Protein AF-A0A3D1B4X8-F1 (afdb_monomer_lite)

Secondary structure (DSSP, 8-state):
--GGGSPPPTT----TT---STTSS---HHHHHHHHHHHHHHT--HHHHHHHHHHHS-S-----------TT-HHHHHHHHHHHHHHHHHHHHHT-

Structure (mmCIF, N/CA/C/O backbone):
data_AF-A0A3D1B4X8-F1
#
_entry.id   AF-A0A3D1B4X8-F1
#
loop_
_atom_site.group_PDB
_atom_site.id
_atom_site.type_symbol
_atom_site.label_atom_id
_atom_site.label_alt_id
_atom_site.label_comp_id
_atom_site.label_asym_id
_atom_site.label_entity_id
_atom_site.label_seq_id
_atom_site.pdbx_PDB_ins_code
_atom_site.Cartn_x
_atom_site.Cartn_y
_atom_site.Cartn_z
_atom_site.occupancy
_atom_site.B_iso_or_equiv
_atom_site.auth_seq_id
_atom_site.auth_comp_id
_atom_site.auth_asym_id
_atom_site.auth_atom_id
_atom_site.pdbx_PDB_model_num
ATOM 1 N N . MET A 1 1 ? 14.887 -21.451 -5.594 1.00 68.88 1 MET A N 1
ATOM 2 C CA . MET A 1 1 ? 13.519 -21.178 -6.094 1.00 68.88 1 MET A CA 1
ATOM 3 C C . MET A 1 1 ? 13.597 -20.502 -7.462 1.00 68.88 1 MET A C 1
ATOM 5 O O . MET A 1 1 ? 14.457 -19.648 -7.640 1.00 68.88 1 MET A O 1
ATOM 9 N N . ARG A 1 2 ? 12.767 -20.885 -8.444 1.00 86.81 2 ARG A N 1
ATOM 10 C CA . ARG A 1 2 ? 12.771 -20.297 -9.805 1.00 86.81 2 ARG A CA 1
ATOM 11 C C . ARG A 1 2 ? 11.714 -19.186 -9.926 1.00 86.81 2 ARG A C 1
ATOM 13 O O . ARG A 1 2 ? 10.805 -19.292 -10.738 1.00 86.81 2 ARG A O 1
ATOM 20 N N . TRP A 1 3 ? 11.847 -18.132 -9.118 1.00 89.88 3 TRP A N 1
ATOM 21 C CA . TRP A 1 3 ? 10.841 -17.067 -8.944 1.00 89.88 3 TRP A CA 1
ATOM 22 C C . TRP A 1 3 ? 10.429 -16.358 -10.244 1.00 89.88 3 TRP A C 1
ATOM 24 O O . TRP A 1 3 ? 9.281 -15.972 -10.404 1.00 89.88 3 TRP A O 1
ATOM 34 N N . ARG A 1 4 ? 11.325 -16.276 -11.237 1.00 87.69 4 ARG A N 1
ATOM 35 C CA . ARG A 1 4 ? 11.032 -15.685 -12.557 1.00 87.69 4 ARG A CA 1
ATOM 36 C C . ARG A 1 4 ? 9.918 -16.391 -13.340 1.00 87.69 4 ARG A C 1
ATOM 38 O O . ARG A 1 4 ? 9.456 -15.844 -14.333 1.00 87.69 4 ARG A O 1
ATOM 45 N N . LYS A 1 5 ? 9.547 -17.612 -12.946 1.00 90.38 5 LYS A N 1
ATOM 46 C CA . LYS A 1 5 ? 8.450 -18.376 -13.552 1.00 90.38 5 LYS A CA 1
ATOM 47 C C . LYS A 1 5 ? 7.107 -18.170 -12.849 1.00 90.38 5 LYS A C 1
ATOM 49 O O . LYS A 1 5 ? 6.103 -18.614 -13.391 1.00 90.38 5 LYS A O 1
ATOM 54 N N . ALA A 1 6 ? 7.095 -17.569 -11.660 1.00 89.50 6 ALA A N 1
ATOM 55 C CA . ALA A 1 6 ? 5.862 -17.332 -10.923 1.00 89.50 6 ALA A CA 1
ATOM 56 C C . ALA A 1 6 ? 5.070 -16.179 -11.553 1.00 89.50 6 ALA A C 1
ATOM 58 O O . ALA A 1 6 ? 5.649 -15.261 -12.148 1.00 89.50 6 ALA A O 1
ATOM 59 N N . ARG A 1 7 ? 3.741 -16.235 -11.415 1.00 93.50 7 ARG A N 1
ATOM 60 C CA . ARG A 1 7 ? 2.845 -15.142 -11.799 1.00 93.50 7 ARG A CA 1
ATOM 61 C C . ARG A 1 7 ? 3.237 -13.887 -11.016 1.00 93.50 7 ARG A C 1
ATOM 63 O O . ARG A 1 7 ? 3.535 -13.958 -9.828 1.00 93.50 7 ARG A O 1
ATOM 70 N N . ARG A 1 8 ? 3.245 -12.732 -11.679 1.00 91.62 8 ARG A N 1
ATOM 71 C CA . ARG A 1 8 ? 3.446 -11.441 -11.010 1.00 91.62 8 ARG A CA 1
ATOM 72 C C . ARG A 1 8 ? 2.109 -10.956 -10.454 1.00 91.62 8 ARG A C 1
ATOM 74 O O . ARG A 1 8 ? 1.109 -10.999 -11.164 1.00 91.62 8 ARG A O 1
ATOM 81 N N . SER A 1 9 ? 2.092 -10.536 -9.193 1.00 93.31 9 SER A N 1
ATOM 82 C CA . SER A 1 9 ? 0.929 -9.879 -8.593 1.00 93.31 9 SER A CA 1
ATOM 83 C C . SER A 1 9 ? 0.848 -8.417 -9.028 1.00 93.31 9 SER A C 1
ATOM 85 O O . SER A 1 9 ? 1.842 -7.691 -8.975 1.00 93.31 9 SER A O 1
ATOM 87 N N . ASP A 1 10 ? -0.359 -7.983 -9.385 1.00 89.75 10 ASP A N 1
ATOM 88 C CA . ASP A 1 10 ? -0.683 -6.585 -9.682 1.00 89.75 10 ASP A CA 1
ATOM 89 C C . ASP A 1 10 ? -0.930 -5.756 -8.402 1.00 89.75 10 ASP A C 1
ATOM 91 O O . ASP A 1 10 ? -1.108 -4.542 -8.468 1.00 89.75 10 ASP A O 1
ATOM 95 N N . ASN A 1 11 ? -0.902 -6.388 -7.219 1.00 89.19 11 ASN A N 1
ATOM 96 C CA . ASN A 1 11 ? -1.142 -5.742 -5.922 1.00 89.19 11 ASN A CA 1
ATOM 97 C C . ASN A 1 11 ? 0.125 -5.137 -5.291 1.00 89.19 11 ASN A C 1
ATOM 99 O O . ASN A 1 11 ? 0.113 -4.732 -4.128 1.00 89.19 11 ASN A O 1
ATOM 103 N N . VAL A 1 12 ? 1.236 -5.078 -6.030 1.00 83.75 12 VAL A N 1
ATOM 104 C CA . VAL A 1 12 ? 2.480 -4.460 -5.556 1.00 83.75 12 VAL A CA 1
ATOM 105 C C . VAL A 1 12 ? 2.549 -3.019 -6.036 1.00 83.75 12 VAL A C 1
ATOM 107 O O . VAL A 1 12 ? 2.680 -2.750 -7.227 1.00 83.75 12 VAL A O 1
ATOM 110 N N . VAL A 1 13 ? 2.521 -2.089 -5.086 1.00 81.62 13 VAL A N 1
ATOM 111 C CA . VAL A 1 13 ? 2.699 -0.660 -5.344 1.00 81.62 13 VAL A CA 1
ATOM 112 C C . VAL A 1 13 ? 4.100 -0.249 -4.912 1.00 81.62 13 VAL A C 1
ATOM 114 O O . VAL A 1 13 ? 4.450 -0.374 -3.739 1.00 81.62 13 VAL A O 1
ATOM 117 N N . ASP A 1 14 ? 4.894 0.275 -5.846 1.00 78.31 14 ASP A N 1
ATOM 118 C CA .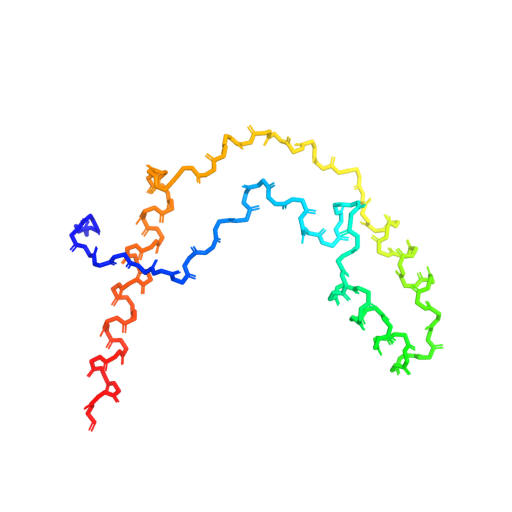 ASP A 1 14 ? 6.181 0.880 -5.511 1.00 78.31 14 ASP A CA 1
ATOM 119 C C . ASP A 1 14 ? 5.989 2.330 -5.033 1.00 78.31 14 ASP A C 1
ATOM 121 O O . ASP A 1 14 ? 5.462 3.185 -5.750 1.00 78.31 14 ASP A O 1
ATOM 125 N N . ALA A 1 15 ? 6.397 2.600 -3.792 1.00 70.00 15 ALA A N 1
ATOM 126 C CA . ALA A 1 15 ? 6.318 3.918 -3.166 1.00 70.00 15 ALA A CA 1
ATOM 127 C C . ALA A 1 15 ? 7.621 4.731 -3.291 1.00 70.00 15 ALA A C 1
ATOM 129 O O . ALA A 1 15 ? 7.664 5.890 -2.868 1.00 70.00 15 ALA A O 1
ATOM 130 N N . ARG A 1 16 ? 8.686 4.167 -3.875 1.00 70.50 16 ARG A N 1
ATOM 131 C CA . ARG A 1 16 ? 9.960 4.866 -4.078 1.00 70.50 16 ARG A CA 1
ATOM 132 C C . ARG A 1 16 ? 9.757 6.002 -5.084 1.00 70.50 16 ARG A C 1
ATOM 134 O O . ARG A 1 16 ? 9.499 5.778 -6.260 1.00 70.50 16 ARG A O 1
ATOM 141 N N . GLY A 1 17 ? 9.817 7.240 -4.596 1.00 54.19 17 GLY A N 1
ATOM 142 C CA . GLY A 1 17 ? 9.599 8.452 -5.398 1.00 54.19 17 GLY A CA 1
ATOM 143 C C . GLY A 1 17 ? 8.208 9.077 -5.260 1.00 54.19 17 GLY A C 1
ATOM 144 O O . GLY A 1 17 ? 7.999 10.196 -5.725 1.00 54.19 17 GLY A O 1
ATOM 145 N N . ARG A 1 18 ? 7.265 8.438 -4.551 1.00 56.34 18 ARG A N 1
ATOM 146 C CA . ARG A 1 18 ? 6.074 9.141 -4.059 1.00 56.34 18 ARG A CA 1
ATOM 147 C C . ARG A 1 18 ? 6.452 9.847 -2.761 1.00 56.34 18 ARG A C 1
ATOM 149 O O . ARG A 1 18 ? 6.572 9.213 -1.719 1.00 56.34 18 ARG A O 1
ATOM 156 N N . SER A 1 19 ? 6.585 11.169 -2.799 1.00 53.25 19 SER A N 1
ATOM 157 C CA . SER A 1 19 ? 6.621 12.053 -1.620 1.00 53.25 19 SER A CA 1
ATOM 158 C C . SER A 1 19 ? 5.269 12.094 -0.877 1.00 53.25 19 SER A C 1
ATOM 160 O O . SER A 1 19 ? 4.776 13.145 -0.492 1.00 53.25 19 SER A O 1
ATOM 162 N N . GLY A 1 20 ? 4.633 10.931 -0.708 1.00 49.62 20 GLY A N 1
ATOM 163 C CA . GLY A 1 20 ? 3.335 10.736 -0.062 1.00 49.62 20 GLY A CA 1
ATOM 164 C C . GLY A 1 20 ? 3.441 10.045 1.296 1.00 49.62 20 GLY A C 1
ATOM 165 O O . GLY A 1 20 ? 2.473 9.443 1.747 1.00 49.62 20 GLY A O 1
ATOM 166 N N . GLY A 1 21 ? 4.615 10.087 1.926 1.00 49.19 21 GLY A N 1
ATOM 167 C CA . GLY A 1 21 ? 4.737 9.823 3.354 1.00 49.19 21 GLY A CA 1
ATOM 168 C C . GLY A 1 21 ? 4.256 11.039 4.143 1.00 49.19 21 GLY A C 1
ATOM 169 O O . GLY A 1 21 ? 4.444 12.174 3.710 1.00 49.19 21 GLY A O 1
ATOM 170 N N . ILE A 1 22 ? 3.685 10.802 5.321 1.00 52.78 22 ILE A N 1
ATOM 171 C CA . ILE A 1 22 ? 3.190 11.813 6.275 1.00 52.78 22 ILE A CA 1
ATOM 172 C C . ILE A 1 22 ? 4.251 12.882 6.655 1.00 52.78 22 ILE A C 1
ATOM 174 O O . ILE A 1 22 ? 3.897 13.911 7.213 1.00 52.78 22 ILE A O 1
ATOM 178 N N . GLY A 1 23 ? 5.528 12.705 6.289 1.00 51.62 23 GLY A N 1
ATOM 179 C CA . GLY A 1 23 ? 6.613 13.681 6.483 1.00 51.62 23 GLY A CA 1
ATOM 180 C C . GLY A 1 23 ? 7.122 14.396 5.219 1.00 51.62 23 GLY A C 1
ATOM 181 O O . GLY A 1 23 ? 8.161 15.042 5.268 1.00 51.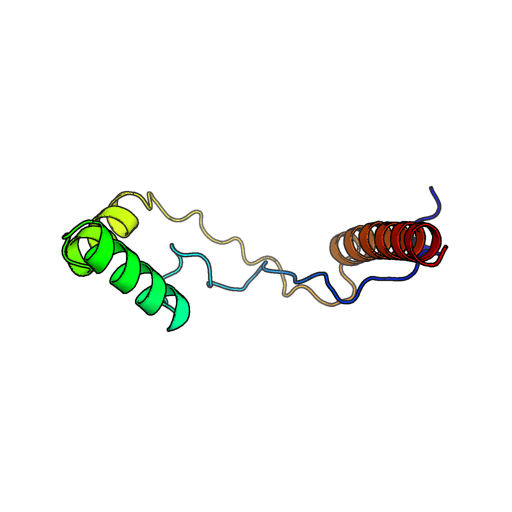62 23 GLY A O 1
ATOM 182 N N . GLY A 1 24 ? 6.453 14.264 4.068 1.00 50.22 24 GLY A N 1
ATOM 183 C CA . GLY A 1 24 ? 6.931 14.761 2.768 1.00 50.22 24 GLY A CA 1
ATOM 184 C C . GLY A 1 24 ? 6.188 15.985 2.227 1.00 50.22 24 GLY A C 1
ATOM 185 O O . GLY A 1 24 ? 5.763 15.963 1.080 1.00 50.22 24 GLY A O 1
ATOM 186 N N . GLY A 1 25 ? 5.970 17.031 3.030 1.00 52.03 25 GLY A N 1
ATOM 187 C CA . GLY A 1 25 ? 5.577 18.379 2.571 1.00 52.03 25 GLY A CA 1
ATOM 188 C C . GLY A 1 25 ? 4.241 18.551 1.821 1.00 52.03 25 GLY A C 1
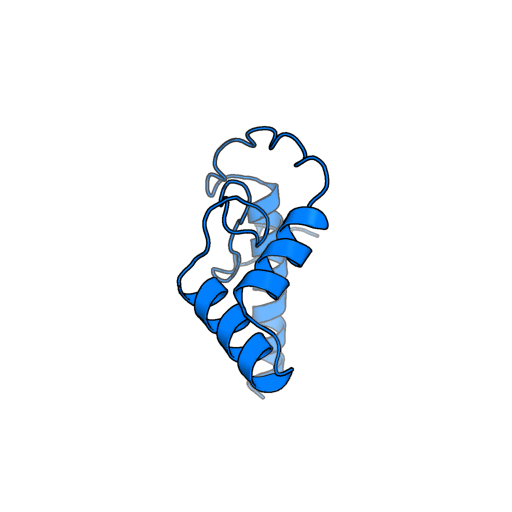ATOM 189 O O . GLY A 1 25 ? 3.878 19.681 1.500 1.00 52.03 25 GLY A O 1
ATOM 190 N N . ARG A 1 26 ? 3.484 17.486 1.527 1.00 56.06 26 ARG A N 1
ATOM 191 C CA . ARG A 1 26 ? 2.178 17.575 0.854 1.00 56.06 26 ARG A CA 1
ATOM 192 C C . ARG A 1 26 ? 1.141 16.767 1.621 1.00 56.06 26 ARG A C 1
ATOM 194 O O . ARG A 1 26 ? 1.048 15.550 1.484 1.00 56.06 26 ARG A O 1
ATOM 201 N N . LEU A 1 27 ? 0.347 17.466 2.427 1.00 64.56 27 LEU A N 1
ATOM 202 C CA . LEU A 1 27 ? -0.794 16.887 3.122 1.00 64.56 27 LEU A CA 1
ATOM 203 C C . LEU A 1 27 ? -1.843 16.474 2.075 1.00 64.56 27 LEU A C 1
ATOM 205 O O . LEU A 1 27 ? -2.417 17.316 1.384 1.00 64.56 27 LEU A O 1
ATOM 209 N N . THR A 1 28 ? -2.051 15.170 1.896 1.00 71.88 28 THR A N 1
ATOM 210 C CA . THR A 1 28 ? -3.107 14.654 1.013 1.00 71.88 28 THR A CA 1
ATOM 211 C C . THR A 1 28 ? -4.474 14.869 1.664 1.00 71.88 28 THR A C 1
ATOM 213 O O . THR A 1 28 ? -4.567 14.919 2.888 1.00 71.88 28 THR A O 1
ATOM 216 N N . LEU A 1 29 ? -5.555 14.938 0.876 1.00 78.06 29 LEU A N 1
ATOM 217 C CA . LEU A 1 29 ? -6.922 15.050 1.418 1.00 78.06 29 LEU A CA 1
ATOM 218 C C . LEU A 1 29 ? -7.248 13.932 2.423 1.00 78.06 29 LEU A C 1
ATOM 220 O O . LEU A 1 29 ? -7.892 14.183 3.437 1.00 78.06 29 LEU A O 1
ATOM 224 N N . ALA A 1 30 ? -6.744 12.717 2.181 1.00 76.31 30 ALA A N 1
ATOM 225 C CA . ALA A 1 30 ? -6.863 11.606 3.122 1.00 76.31 30 ALA A CA 1
ATOM 226 C C . ALA A 1 30 ? -6.078 11.863 4.422 1.00 76.31 30 ALA A C 1
ATOM 228 O O . ALA A 1 30 ? -6.598 11.621 5.507 1.00 76.31 30 ALA A O 1
ATOM 229 N N . GLY A 1 31 ? -4.859 12.405 4.325 1.00 82.00 31 GLY A N 1
ATOM 230 C CA . GLY A 1 31 ? -4.066 12.811 5.487 1.00 82.00 31 GLY A CA 1
ATOM 231 C C . GLY A 1 31 ? -4.755 13.894 6.321 1.00 82.00 31 GLY A C 1
ATOM 232 O O . GLY A 1 31 ? -4.823 13.760 7.539 1.00 82.00 31 GLY A O 1
ATOM 233 N N . VAL A 1 32 ? -5.343 14.913 5.676 1.00 83.75 32 VAL A N 1
ATOM 234 C CA . VAL A 1 32 ? -6.158 15.935 6.362 1.00 83.75 32 VAL A CA 1
ATOM 235 C C . VAL A 1 32 ? -7.316 15.277 7.109 1.00 83.75 32 VAL A C 1
ATOM 237 O O . VAL A 1 32 ? -7.513 15.548 8.291 1.00 83.75 32 VAL A O 1
ATOM 240 N N . ALA A 1 33 ? -8.068 14.400 6.436 1.00 87.44 33 ALA A N 1
ATOM 241 C CA . ALA A 1 33 ? -9.230 13.745 7.026 1.00 87.44 33 ALA A CA 1
ATOM 242 C C . ALA A 1 33 ? -8.855 12.933 8.274 1.00 87.44 33 ALA A C 1
ATOM 244 O O . ALA A 1 33 ? -9.537 13.028 9.290 1.00 87.44 33 ALA A O 1
ATOM 245 N N . ILE A 1 34 ? -7.739 12.198 8.232 1.00 87.81 34 ILE A N 1
ATOM 246 C CA . ILE A 1 34 ? -7.243 11.427 9.379 1.00 87.81 34 ILE A CA 1
ATOM 247 C C . ILE A 1 34 ? -6.874 12.349 10.547 1.00 87.81 34 ILE A C 1
ATOM 249 O O . ILE A 1 34 ? -7.304 12.099 11.670 1.00 87.81 34 ILE A O 1
ATOM 253 N N . VAL A 1 35 ? -6.123 13.428 10.300 1.00 88.25 35 VAL A N 1
ATOM 254 C CA . VAL A 1 35 ? -5.720 14.373 11.360 1.00 88.25 35 VAL A CA 1
ATOM 255 C C . VAL A 1 35 ? -6.941 15.035 12.003 1.00 88.25 35 VAL A C 1
ATOM 257 O O . VAL A 1 35 ? -6.997 15.163 13.223 1.00 88.25 35 VAL A O 1
ATOM 260 N N . VAL A 1 36 ? -7.948 15.402 11.205 1.00 90.06 36 VAL A N 1
ATOM 261 C CA . VAL A 1 36 ? -9.206 15.969 11.714 1.00 90.06 36 VAL A CA 1
ATOM 262 C C . VAL A 1 36 ? -9.966 14.952 12.564 1.00 90.06 36 VAL A C 1
ATOM 264 O O . VAL A 1 36 ? -10.403 15.296 13.657 1.00 90.06 36 VAL A O 1
ATOM 267 N N . VAL A 1 37 ? -10.093 13.700 12.115 1.00 92.75 37 VAL A N 1
ATOM 268 C CA . VAL A 1 37 ? -10.760 12.642 12.894 1.00 92.75 37 VAL A CA 1
ATOM 269 C C . VAL A 1 37 ? -10.046 12.408 14.223 1.00 92.75 37 VAL A C 1
ATOM 271 O O . VAL A 1 37 ? -10.702 12.342 15.258 1.00 92.75 37 VAL A O 1
ATOM 274 N N . ILE A 1 38 ? -8.713 12.333 14.219 1.00 89.38 38 ILE A N 1
ATOM 275 C CA . ILE A 1 38 ? -7.929 12.166 15.448 1.00 89.38 38 ILE A CA 1
ATOM 276 C C . ILE A 1 38 ? -8.145 13.356 16.388 1.00 89.38 38 ILE A C 1
ATOM 278 O O . ILE A 1 38 ? -8.402 13.132 17.566 1.00 89.38 38 ILE A O 1
ATOM 282 N N . GLY A 1 39 ? -8.115 14.592 15.876 1.00 91.62 39 GLY A N 1
ATOM 283 C CA . GLY A 1 39 ? -8.382 15.793 16.675 1.00 91.62 39 GLY A CA 1
ATOM 284 C C . GLY A 1 39 ? -9.781 15.805 17.293 1.00 91.62 39 GLY A C 1
ATOM 285 O O . GLY A 1 39 ? -9.935 16.120 18.469 1.00 91.62 39 GLY A O 1
ATOM 286 N N . LEU A 1 40 ? -10.801 15.367 16.547 1.00 91.75 40 LEU A N 1
ATOM 287 C CA . LEU A 1 40 ? -12.168 15.243 17.065 1.00 91.75 40 LEU A CA 1
ATOM 288 C C . LEU A 1 40 ? -12.295 14.163 18.151 1.00 91.75 40 LEU A C 1
ATOM 290 O O . LEU A 1 40 ? -13.049 14.351 19.102 1.00 91.75 40 LEU A O 1
ATOM 294 N N . LEU A 1 41 ? -11.570 13.047 18.026 1.00 92.62 41 LEU A N 1
ATOM 295 C CA . LEU A 1 41 ? -11.596 11.956 19.007 1.00 92.62 41 LEU A CA 1
ATOM 296 C C . LEU A 1 41 ? -10.784 12.270 20.270 1.00 92.62 41 LEU A C 1
ATOM 298 O O . LEU A 1 41 ? -11.185 11.872 21.361 1.00 92.62 41 LEU A O 1
ATOM 302 N N . SER A 1 42 ? -9.648 12.957 20.134 1.00 90.00 42 SER A N 1
ATOM 303 C CA . SER A 1 42 ? -8.777 13.311 21.261 1.00 90.00 42 SER A CA 1
ATOM 304 C C . SER A 1 42 ? -9.132 14.652 21.909 1.00 90.00 42 SER A C 1
ATOM 306 O O . SER A 1 42 ? -8.622 14.955 22.987 1.00 90.00 42 SER A O 1
ATOM 308 N N . GLY A 1 43 ? -9.986 15.459 21.268 1.00 87.94 43 GLY A N 1
ATOM 309 C CA . GLY A 1 43 ? -10.297 16.827 21.686 1.00 87.94 43 GLY A CA 1
ATOM 310 C C . GLY A 1 43 ? -9.150 17.818 21.459 1.00 87.94 43 GLY A C 1
ATOM 311 O O . GLY A 1 43 ? -9.154 18.892 22.055 1.00 87.94 43 GLY A O 1
ATOM 312 N N . GLN A 1 44 ? -8.153 17.460 20.643 1.00 89.31 44 GLN A N 1
ATOM 313 C CA . GLN A 1 44 ? -7.009 18.314 20.319 1.00 89.31 44 GLN A CA 1
ATOM 314 C C . GLN A 1 44 ? -7.212 19.060 19.002 1.00 89.31 44 GLN A C 1
ATOM 316 O O . GLN A 1 44 ? -7.816 18.550 18.056 1.00 89.31 44 GLN A O 1
ATOM 321 N N . ASP A 1 45 ? -6.612 20.245 18.905 1.00 88.44 45 ASP A N 1
ATOM 322 C CA . ASP A 1 45 ? -6.615 21.009 17.665 1.00 88.44 45 ASP A CA 1
ATOM 323 C C . ASP A 1 45 ? -5.809 20.279 16.572 1.00 88.44 45 ASP A C 1
ATOM 325 O O . ASP A 1 45 ? -4.625 19.979 16.772 1.00 88.44 45 ASP A O 1
ATOM 329 N N . PRO A 1 46 ? -6.379 20.072 15.370 1.00 82.06 46 PRO A N 1
ATOM 330 C CA . PRO A 1 46 ? -5.680 19.466 14.233 1.00 82.06 46 PRO A CA 1
ATOM 331 C C . PRO A 1 46 ? -4.346 20.147 13.893 1.00 82.06 46 PRO A C 1
ATOM 333 O O . PRO A 1 46 ? -3.402 19.492 13.454 1.00 82.06 46 PRO A O 1
ATOM 336 N N . MET A 1 47 ? -4.250 21.463 14.121 1.00 85.88 47 MET A N 1
ATOM 337 C CA . MET A 1 47 ? -3.018 22.236 13.928 1.00 85.88 47 MET A CA 1
ATOM 338 C C . MET A 1 47 ? -1.928 21.897 14.947 1.00 85.88 47 MET A C 1
ATOM 340 O O . MET A 1 47 ? -0.755 21.881 14.586 1.00 85.88 47 MET A O 1
ATOM 344 N N . GLN A 1 48 ? -2.291 21.580 16.192 1.00 86.44 48 GLN A N 1
ATOM 345 C CA . GLN A 1 48 ? -1.325 21.158 17.209 1.00 86.44 48 GLN A CA 1
ATOM 346 C C . GLN A 1 48 ? -0.790 19.759 16.902 1.00 86.44 48 GLN A C 1
ATOM 348 O O . GLN A 1 48 ? 0.416 19.538 16.971 1.00 86.44 48 GLN A O 1
ATOM 353 N N . ILE A 1 49 ? -1.672 18.844 16.488 1.00 84.12 49 ILE A N 1
ATOM 354 C CA . ILE A 1 49 ? -1.291 17.498 16.044 1.00 84.12 49 ILE A CA 1
ATOM 355 C C . ILE A 1 49 ? -0.317 17.605 14.863 1.00 84.12 49 ILE A C 1
ATOM 357 O O . ILE A 1 49 ? 0.762 17.020 14.889 1.00 84.12 49 ILE A O 1
ATOM 361 N N . LEU A 1 50 ? -0.646 18.417 13.854 1.00 82.06 50 LEU A N 1
ATOM 362 C CA . LEU A 1 50 ? 0.218 18.607 12.687 1.00 82.06 50 LEU A CA 1
ATOM 363 C C . LEU A 1 50 ? 1.579 19.227 13.049 1.00 82.06 50 LEU A C 1
ATOM 365 O O . LEU A 1 50 ? 2.603 18.806 12.507 1.00 82.06 50 LEU A O 1
ATOM 369 N N . GLY A 1 51 ? 1.602 20.184 13.982 1.00 82.19 51 GLY A N 1
ATOM 370 C CA . GLY A 1 51 ? 2.834 20.766 14.520 1.00 82.19 51 GLY A CA 1
ATOM 37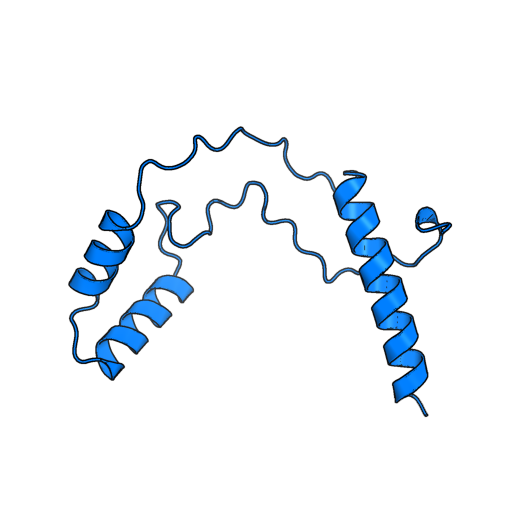1 C C . GLY A 1 51 ? 3.724 19.717 15.189 1.00 82.19 51 GLY A C 1
ATOM 372 O O . GLY A 1 51 ? 4.892 19.598 14.840 1.00 82.19 51 GLY A O 1
ATOM 373 N N . GLN A 1 52 ? 3.152 18.865 16.044 1.00 82.25 52 GLN A N 1
ATOM 374 C CA . GLN A 1 52 ? 3.877 17.773 16.707 1.00 82.25 52 GLN A CA 1
ATOM 375 C C . GLN A 1 52 ? 4.432 16.739 15.720 1.00 82.25 52 GLN A C 1
ATOM 377 O O . GLN A 1 52 ? 5.557 16.273 15.884 1.00 82.25 52 GLN A O 1
ATOM 382 N N . LEU A 1 53 ? 3.669 16.389 14.680 1.00 75.81 53 LEU A N 1
ATOM 383 C CA . LEU A 1 53 ? 4.139 15.505 13.607 1.00 75.81 53 LEU A CA 1
ATOM 384 C C . LEU A 1 53 ? 5.297 16.125 12.812 1.00 75.81 53 LEU A C 1
ATOM 386 O O . LEU A 1 53 ? 6.212 15.408 12.409 1.00 75.81 53 LEU A O 1
ATOM 390 N N . THR A 1 54 ? 5.268 17.443 12.609 1.00 72.69 54 THR A N 1
ATOM 391 C CA . THR A 1 54 ? 6.330 18.182 11.910 1.00 72.69 54 THR A CA 1
ATOM 392 C C . THR A 1 54 ? 7.586 18.298 12.774 1.00 72.69 54 THR A C 1
ATOM 394 O O . THR A 1 54 ? 8.684 18.041 12.289 1.00 72.69 54 THR A O 1
ATOM 397 N N . ASP A 1 55 ? 7.445 18.582 14.068 1.00 70.75 55 ASP A N 1
ATOM 398 C CA . ASP A 1 55 ? 8.577 18.666 15.000 1.00 70.75 55 ASP A CA 1
ATOM 399 C C . ASP A 1 55 ? 9.212 17.294 15.280 1.00 70.75 55 ASP A C 1
ATOM 401 O O . ASP A 1 55 ? 10.416 17.186 15.512 1.00 70.75 55 ASP A O 1
ATOM 405 N N . GLN A 1 56 ? 8.420 16.218 15.217 1.00 66.06 56 GLN A N 1
ATOM 406 C CA . GLN A 1 56 ? 8.914 14.844 15.322 1.00 66.06 56 GLN A CA 1
ATOM 407 C C . GLN A 1 56 ? 9.573 14.353 14.023 1.00 66.06 56 GLN A C 1
ATOM 409 O O . GLN A 1 56 ? 10.363 13.404 14.049 1.00 66.06 56 GLN A O 1
ATOM 414 N N . SER A 1 57 ? 9.305 15.011 12.888 1.00 59.62 57 SER A N 1
ATOM 415 C CA . SER A 1 57 ? 10.063 14.799 11.659 1.00 59.62 57 SER A CA 1
ATOM 416 C C . SER A 1 57 ? 11.417 15.509 11.763 1.00 59.62 57 SER A C 1
ATO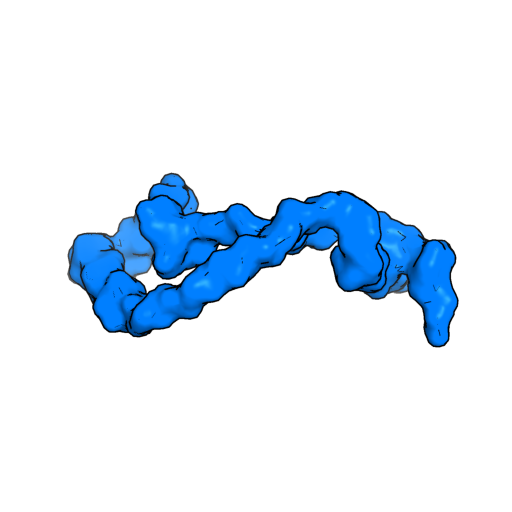M 418 O O . SER A 1 57 ? 11.602 16.637 11.316 1.00 59.62 57 SER A O 1
ATOM 420 N N . GLY A 1 58 ? 12.381 14.833 12.398 1.00 60.88 58 GLY A N 1
ATOM 421 C CA . GLY A 1 58 ? 13.797 15.214 12.368 1.00 60.88 58 GLY A CA 1
ATOM 422 C C . GLY A 1 58 ? 14.327 15.376 10.931 1.00 60.88 58 GLY A C 1
ATOM 423 O O . GLY A 1 58 ? 13.594 15.094 9.980 1.00 60.88 58 GLY A O 1
ATOM 424 N N . PRO A 1 59 ? 15.590 15.825 10.745 1.00 52.75 59 PRO A N 1
ATOM 425 C CA . PRO A 1 59 ? 16.139 16.170 9.435 1.00 52.75 59 PRO A CA 1
ATOM 426 C C . PRO A 1 59 ? 15.786 15.095 8.414 1.00 52.75 59 PRO A C 1
ATOM 428 O O . PRO A 1 59 ? 16.149 13.926 8.565 1.00 52.75 59 PRO A O 1
ATOM 431 N N . THR A 1 60 ? 15.001 15.505 7.418 1.00 54.06 60 THR A N 1
ATOM 432 C CA . THR A 1 60 ? 14.528 14.623 6.361 1.00 54.06 60 THR A CA 1
ATOM 433 C C . THR A 1 60 ? 15.754 13.956 5.745 1.00 54.06 60 THR A C 1
ATOM 435 O O . THR A 1 60 ? 16.668 14.669 5.316 1.00 54.06 60 THR A O 1
ATOM 438 N N . PRO A 1 61 ? 15.842 12.611 5.720 1.00 49.34 61 PRO A N 1
ATOM 439 C CA . PRO A 1 61 ? 16.904 11.972 4.967 1.00 49.34 61 PRO A CA 1
ATOM 440 C C . PRO A 1 61 ? 16.790 12.505 3.545 1.00 49.34 61 PRO A C 1
ATOM 442 O O . PRO A 1 61 ? 15.703 12.485 2.958 1.00 49.34 61 PRO A O 1
ATOM 445 N N . THR A 1 62 ? 17.891 13.050 3.027 1.00 48.81 62 THR A N 1
ATOM 446 C CA . THR A 1 62 ? 17.982 13.460 1.632 1.00 48.81 62 THR A CA 1
ATOM 447 C C . THR A 1 62 ? 17.516 12.273 0.814 1.00 48.81 62 THR A C 1
ATOM 449 O O . THR A 1 62 ? 18.124 11.203 0.835 1.00 48.81 62 THR A O 1
ATOM 452 N N . GLN A 1 63 ? 16.357 12.430 0.177 1.00 49.78 63 GLN A N 1
ATOM 453 C CA . GLN A 1 63 ? 15.789 11.401 -0.665 1.00 49.78 63 GLN A CA 1
ATOM 454 C C . GLN A 1 63 ? 16.771 11.251 -1.817 1.00 49.78 63 GLN A C 1
ATOM 456 O O . GLN A 1 63 ? 16.769 12.043 -2.755 1.00 49.78 63 GLN A O 1
ATOM 461 N N . GLN A 1 64 ? 17.681 10.284 -1.699 1.00 45.00 64 GLN A N 1
ATOM 462 C CA . GLN A 1 64 ? 18.509 9.865 -2.806 1.00 45.00 64 GLN A CA 1
ATOM 463 C C . GLN A 1 64 ? 17.509 9.470 -3.876 1.00 45.00 64 GLN A C 1
ATOM 465 O O . GLN A 1 64 ? 16.735 8.531 -3.669 1.00 45.00 64 GLN A O 1
ATOM 470 N N . SER A 1 65 ? 17.450 10.277 -4.936 1.00 44.41 65 SER A N 1
ATOM 471 C CA . SER A 1 65 ? 16.586 10.089 -6.089 1.00 44.41 65 SER A CA 1
ATOM 472 C C . SER A 1 65 ? 16.855 8.699 -6.642 1.00 44.41 65 SER A C 1
ATOM 474 O O . SER A 1 65 ? 17.723 8.495 -7.485 1.00 44.41 65 SER A O 1
ATOM 476 N N . SER A 1 66 ? 16.161 7.710 -6.090 1.00 51.47 66 SER A N 1
ATOM 477 C CA . SER A 1 66 ? 16.113 6.378 -6.648 1.00 51.47 66 SER A CA 1
ATOM 478 C C . SER A 1 66 ? 15.376 6.576 -7.954 1.00 51.47 66 SER A C 1
ATOM 480 O O . SER A 1 66 ? 14.301 7.184 -7.962 1.00 51.47 66 SER A O 1
ATOM 482 N N . ALA A 1 67 ? 16.021 6.181 -9.052 1.00 52.66 67 ALA A N 1
ATOM 483 C CA . ALA A 1 67 ? 15.447 6.258 -10.384 1.00 52.66 67 ALA A CA 1
ATOM 484 C C . ALA A 1 67 ? 13.982 5.789 -10.342 1.00 52.66 67 ALA A C 1
ATOM 486 O O . ALA A 1 67 ? 13.676 4.889 -9.549 1.00 52.66 67 ALA A O 1
ATOM 487 N N . PRO A 1 68 ? 13.078 6.396 -11.138 1.00 53.28 68 PRO A N 1
ATOM 488 C CA . PRO A 1 68 ? 11.689 5.967 -11.179 1.00 53.28 68 PRO A CA 1
ATOM 489 C C . PRO A 1 68 ? 11.655 4.449 -11.293 1.00 53.28 68 PRO A C 1
ATOM 491 O O . PRO A 1 68 ? 12.393 3.868 -12.094 1.00 53.28 68 PRO A O 1
ATOM 494 N N . ALA A 1 69 ? 10.860 3.826 -10.428 1.00 53.62 69 ALA A N 1
ATOM 495 C CA . ALA A 1 69 ? 10.642 2.398 -10.449 1.00 53.62 69 ALA A CA 1
ATOM 496 C C . ALA A 1 69 ? 9.987 2.034 -11.780 1.00 53.62 69 ALA A C 1
ATOM 498 O O . ALA A 1 69 ? 8.768 2.048 -11.934 1.00 53.62 69 ALA A O 1
ATOM 499 N N . ASN A 1 70 ? 10.818 1.781 -12.782 1.00 56.19 70 ASN A N 1
ATOM 500 C CA . ASN A 1 70 ? 10.377 1.181 -14.019 1.00 56.19 70 ASN A CA 1
ATOM 501 C C . ASN A 1 70 ? 9.859 -0.215 -13.650 1.00 56.19 70 ASN A C 1
ATOM 503 O O . ASN A 1 70 ? 10.446 -0.883 -12.795 1.00 56.19 70 ASN A O 1
ATOM 507 N N . GLY A 1 71 ? 8.789 -0.680 -14.298 1.00 56.91 71 GLY A N 1
ATOM 508 C CA . GLY A 1 71 ? 8.248 -2.034 -14.087 1.00 56.91 71 GLY A CA 1
ATOM 509 C C . GLY A 1 71 ? 9.256 -3.172 -14.335 1.00 56.91 71 GLY A C 1
ATOM 510 O O . GLY A 1 71 ? 8.955 -4.332 -14.059 1.00 56.91 71 GLY A O 1
ATOM 511 N N . ASP A 1 72 ? 10.453 -2.833 -14.818 1.00 64.31 72 ASP A N 1
ATOM 512 C CA . ASP A 1 72 ? 11.595 -3.713 -15.047 1.00 64.31 72 ASP A CA 1
ATOM 513 C C . ASP A 1 72 ? 12.594 -3.785 -13.873 1.00 64.31 72 ASP A C 1
ATOM 515 O O . ASP A 1 72 ? 13.605 -4.482 -13.987 1.00 64.31 72 ASP A O 1
ATOM 519 N N . ASP A 1 73 ? 12.351 -3.105 -12.742 1.00 84.06 73 ASP A N 1
ATOM 520 C CA . ASP A 1 73 ? 13.201 -3.241 -11.550 1.00 84.06 73 ASP A CA 1
ATOM 521 C C . ASP A 1 73 ? 13.180 -4.708 -11.059 1.00 84.06 73 ASP A C 1
ATOM 523 O O . ASP A 1 73 ? 12.120 -5.229 -10.681 1.00 84.06 73 ASP A O 1
ATOM 527 N N . PRO A 1 74 ? 14.336 -5.405 -11.037 1.00 86.94 74 PRO A N 1
ATOM 528 C CA . PRO A 1 74 ? 14.401 -6.800 -10.618 1.00 86.94 74 PRO A CA 1
ATOM 529 C C . PRO A 1 74 ? 13.936 -7.015 -9.173 1.00 86.94 74 PRO A C 1
ATOM 531 O O . PRO A 1 74 ? 13.467 -8.110 -8.860 1.00 86.94 74 PRO A O 1
ATOM 534 N N . GLN A 1 75 ? 14.035 -6.004 -8.302 1.00 86.06 75 GLN A N 1
ATOM 535 C CA . GLN A 1 75 ? 13.536 -6.080 -6.928 1.00 86.06 75 GLN A CA 1
ATOM 536 C C . GLN A 1 75 ? 12.006 -6.053 -6.889 1.00 86.06 75 GLN A C 1
ATOM 538 O O . GLN A 1 75 ? 11.399 -6.878 -6.205 1.00 86.06 75 GLN A O 1
ATOM 543 N N . VAL A 1 76 ? 11.371 -5.170 -7.667 1.00 87.50 76 VAL A N 1
ATOM 544 C CA . VAL A 1 76 ? 9.902 -5.119 -7.784 1.00 87.50 76 VAL A CA 1
ATOM 545 C C . VAL A 1 76 ? 9.381 -6.417 -8.389 1.00 87.50 76 VAL A C 1
ATOM 547 O O . VAL A 1 76 ? 8.466 -7.028 -7.840 1.00 87.50 76 VAL A O 1
ATOM 550 N N . ALA A 1 77 ? 10.012 -6.894 -9.465 1.00 90.19 77 ALA A N 1
ATOM 551 C CA . ALA A 1 77 ? 9.640 -8.146 -10.117 1.00 90.19 77 ALA A CA 1
ATOM 552 C C . ALA A 1 77 ? 9.758 -9.356 -9.173 1.00 90.19 77 ALA A C 1
ATOM 554 O O . ALA A 1 77 ? 8.935 -10.272 -9.231 1.00 90.19 77 ALA A O 1
ATOM 555 N N . PHE A 1 78 ? 10.760 -9.361 -8.291 1.00 91.31 78 PHE A N 1
ATOM 556 C CA . PHE A 1 78 ? 10.914 -10.393 -7.270 1.00 91.31 78 PHE A CA 1
ATOM 557 C C . PHE A 1 78 ? 9.765 -10.361 -6.253 1.00 91.31 78 PHE A C 1
ATOM 559 O O . PHE A 1 78 ? 9.126 -11.390 -6.032 1.00 91.31 78 PHE A O 1
ATOM 566 N N . VAL A 1 79 ? 9.434 -9.193 -5.695 1.00 92.06 79 VAL A N 1
ATOM 567 C CA . VAL A 1 79 ? 8.320 -9.050 -4.737 1.00 92.06 79 VAL A CA 1
ATOM 568 C C . VAL A 1 79 ? 6.982 -9.426 -5.378 1.00 92.06 79 VAL A C 1
ATOM 570 O O . VAL A 1 79 ? 6.225 -10.204 -4.800 1.00 92.06 79 VAL A O 1
ATOM 573 N N . GLN A 1 80 ? 6.722 -8.955 -6.601 1.00 92.88 80 GLN A N 1
ATOM 574 C CA . GLN A 1 80 ? 5.533 -9.325 -7.374 1.00 92.88 80 GLN A CA 1
ATOM 575 C C . GLN A 1 80 ? 5.416 -10.836 -7.570 1.00 92.88 80 GLN A C 1
ATOM 577 O O . GLN A 1 80 ? 4.314 -11.371 -7.488 1.00 92.88 80 GLN A O 1
ATOM 582 N N . SER A 1 81 ? 6.535 -11.523 -7.817 1.00 95.00 81 SER A N 1
ATOM 583 C CA . SER A 1 81 ? 6.547 -12.972 -8.027 1.00 95.00 81 SER A CA 1
ATOM 584 C C . SER A 1 81 ? 6.238 -13.770 -6.756 1.00 95.00 81 SER A C 1
ATOM 586 O O . SER A 1 81 ? 5.486 -14.737 -6.817 1.00 95.00 81 SER A O 1
ATOM 588 N N . ILE A 1 82 ? 6.757 -13.348 -5.595 1.00 94.50 82 ILE A N 1
ATOM 589 C CA . ILE A 1 82 ? 6.456 -13.999 -4.309 1.00 94.50 82 ILE A CA 1
ATOM 590 C C . ILE A 1 82 ? 4.992 -13.782 -3.938 1.00 94.50 82 ILE A C 1
ATOM 592 O O . ILE A 1 82 ? 4.316 -14.721 -3.516 1.00 94.50 82 ILE A O 1
ATOM 596 N N . LEU A 1 83 ? 4.500 -12.550 -4.093 1.00 95.50 83 LEU A N 1
ATOM 597 C CA . LEU A 1 83 ? 3.119 -12.229 -3.760 1.00 95.50 83 LEU A CA 1
ATOM 598 C C . LEU A 1 83 ? 2.140 -12.964 -4.683 1.00 95.50 83 LEU A C 1
ATOM 600 O O . LEU A 1 83 ? 1.149 -13.495 -4.196 1.00 95.50 83 LEU A O 1
ATOM 604 N N . GLY A 1 84 ? 2.442 -13.067 -5.981 1.00 95.12 84 GLY A N 1
ATOM 605 C CA . GLY A 1 84 ? 1.623 -1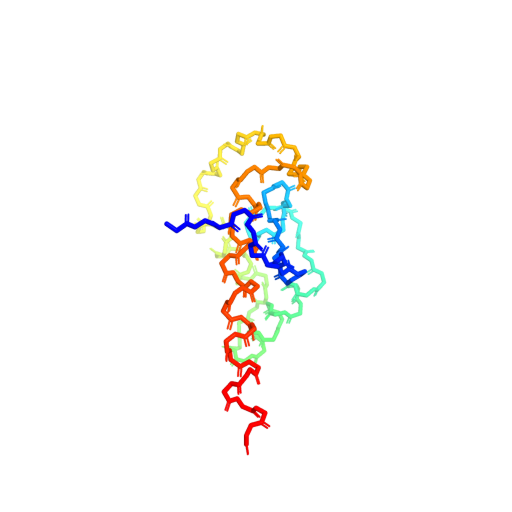3.834 -6.922 1.00 95.12 84 GLY A CA 1
ATOM 606 C C . GLY A 1 84 ? 1.548 -15.321 -6.570 1.00 95.12 84 GLY A C 1
ATOM 607 O O . GLY A 1 84 ? 0.452 -15.868 -6.505 1.00 95.12 84 GLY A O 1
ATOM 608 N N . ASP A 1 85 ? 2.682 -15.949 -6.248 1.00 95.31 85 ASP A N 1
ATOM 609 C CA . ASP A 1 85 ? 2.738 -17.360 -5.823 1.00 95.31 85 ASP A CA 1
ATOM 610 C C . ASP A 1 85 ? 1.971 -17.593 -4.504 1.00 95.31 85 ASP A C 1
ATOM 612 O O . ASP A 1 85 ? 1.252 -18.581 -4.330 1.00 95.31 85 ASP A O 1
ATOM 616 N N . THR A 1 86 ? 2.060 -16.626 -3.584 1.00 94.81 86 THR A N 1
ATOM 617 C CA . THR A 1 86 ? 1.311 -16.634 -2.319 1.00 94.81 86 THR A CA 1
ATOM 618 C C . THR A 1 86 ? -0.195 -16.541 -2.572 1.00 94.81 86 THR A C 1
ATOM 620 O O . THR A 1 86 ? -0.961 -17.342 -2.041 1.00 94.81 86 THR A O 1
ATOM 623 N N . GLU A 1 87 ? -0.634 -15.599 -3.409 1.00 95.62 87 GLU A N 1
ATOM 624 C CA . GLU A 1 87 ? -2.040 -15.448 -3.795 1.00 95.62 87 GLU A CA 1
ATOM 625 C C . GLU A 1 87 ? -2.591 -16.710 -4.468 1.00 95.62 87 GLU A C 1
ATOM 627 O O . GLU A 1 87 ? -3.706 -17.122 -4.157 1.00 95.62 87 GLU A O 1
ATOM 632 N N . ASP A 1 88 ? -1.825 -17.329 -5.367 1.00 94.62 88 ASP A N 1
ATOM 633 C CA . ASP A 1 88 ? -2.243 -18.536 -6.087 1.00 94.62 88 ASP A CA 1
ATOM 634 C C . ASP A 1 88 ? -2.403 -19.721 -5.123 1.00 94.62 88 ASP A C 1
ATOM 636 O O . ASP A 1 88 ? -3.402 -20.443 -5.181 1.00 94.62 88 ASP A O 1
ATOM 640 N N . THR A 1 89 ? -1.484 -19.856 -4.163 1.00 94.44 89 THR A N 1
ATOM 641 C CA . THR A 1 89 ? -1.573 -20.861 -3.093 1.00 94.44 89 THR A CA 1
ATOM 642 C C . THR A 1 89 ? -2.828 -20.658 -2.244 1.00 94.44 89 THR A C 1
ATOM 644 O O . THR A 1 89 ? -3.603 -21.594 -2.049 1.00 94.44 89 THR A O 1
ATOM 647 N N . TRP A 1 90 ? -3.080 -19.434 -1.770 1.00 96.56 90 TRP A N 1
ATOM 648 C CA . TRP A 1 90 ? -4.260 -19.142 -0.951 1.00 96.56 90 TRP A CA 1
ATOM 649 C C . TRP A 1 90 ? -5.570 -19.310 -1.723 1.00 96.56 90 TRP A C 1
ATOM 651 O O . TRP A 1 90 ? -6.526 -19.858 -1.178 1.00 96.56 90 TRP A O 1
ATOM 661 N N . ARG A 1 91 ? -5.623 -18.899 -2.996 1.00 94.19 91 ARG A N 1
ATOM 662 C CA . ARG A 1 91 ? -6.787 -19.138 -3.863 1.00 94.19 91 ARG A CA 1
ATOM 663 C C . ARG A 1 91 ? -7.063 -20.628 -4.005 1.00 94.19 91 ARG A C 1
ATOM 665 O O . ARG A 1 91 ? -8.211 -21.023 -3.876 1.00 94.19 91 ARG A O 1
ATOM 672 N N . SER A 1 92 ? -6.033 -21.446 -4.215 1.00 94.56 92 SER A N 1
ATOM 673 C CA . SER A 1 92 ? -6.203 -22.897 -4.309 1.00 94.56 92 SER A CA 1
ATOM 674 C C . SER A 1 92 ? -6.705 -23.520 -3.004 1.00 94.56 92 SER A C 1
ATOM 676 O O . SER A 1 92 ? -7.482 -24.468 -3.062 1.00 94.56 92 SER A O 1
ATOM 678 N N . LEU A 1 93 ? -6.253 -23.028 -1.846 1.00 94.56 93 LEU A N 1
ATOM 679 C CA . LEU A 1 93 ? -6.661 -23.554 -0.539 1.00 94.56 93 LEU A CA 1
ATOM 680 C C . LEU A 1 93 ? -8.103 -23.176 -0.176 1.00 94.56 93 LEU A C 1
ATOM 682 O O . LEU A 1 93 ? -8.810 -23.992 0.399 1.00 94.56 93 LEU A O 1
ATOM 686 N N . PHE A 1 94 ? -8.540 -21.962 -0.519 1.00 93.50 94 PHE A N 1
ATOM 687 C CA . PHE A 1 94 ? -9.875 -21.447 -0.181 1.00 93.50 94 PHE A CA 1
ATOM 688 C C . PHE A 1 94 ? -10.930 -21.620 -1.289 1.00 93.50 94 PHE A C 1
ATOM 690 O O . PHE A 1 94 ? -12.043 -21.117 -1.158 1.00 93.50 94 PHE A O 1
ATOM 697 N N . GLN A 1 95 ? -10.590 -22.283 -2.397 1.00 82.38 95 GLN A N 1
ATOM 698 C CA . GLN A 1 95 ? -11.546 -22.705 -3.435 1.00 82.38 95 GLN A CA 1
ATOM 699 C C . GLN A 1 95 ? -12.090 -24.128 -3.211 1.00 82.38 95 GLN A C 1
ATOM 701 O O . GLN A 1 95 ? -12.850 -24.622 -4.044 1.00 82.38 95 GLN A O 1
ATOM 706 N N . GLN A 1 96 ? -11.692 -24.776 -2.113 1.00 56.16 96 GLN A N 1
ATOM 707 C CA . GLN A 1 96 ? -12.275 -26.016 -1.589 1.00 56.16 96 GLN A CA 1
ATOM 708 C C . GLN A 1 96 ? -13.383 -25.685 -0.588 1.00 56.16 96 GLN A C 1
ATOM 710 O O . GLN A 1 96 ? -14.370 -26.451 -0.555 1.00 56.16 96 GLN A O 1
#

Radius of gyration: 19.39 Å; chains: 1; bounding box: 31×48×37 Å

Foldseek 3Di:
DPLLPAAFAPPDDDCQPPLPPLARPDQDPVNLVVLVVVCVVVVHDSVVVNVVSNVVPDDDPPSPNDDPPDVPDVVNSSVRSVVRVVVVVVCVVVVD

pLDDT: mean 77.14, std 16.62, range [44.41, 96.56]

Sequence (96 aa):
MRWRKARRSDNVVDARGRSGGIGGGRLTLAGVAIVVVIGLLSGQDPMQILGQLTDQSGPTPTQQSSAPANGDDPQVAFVQSILGDTEDTWRSLFQQ